Protein AF-A0A093F813-F1 (afdb_monomer_lite)

Structure (mmCIF, N/CA/C/O backbone):
data_AF-A0A093F813-F1
#
_entry.id   AF-A0A093F813-F1
#
loop_
_atom_site.group_PDB
_atom_site.id
_atom_site.type_symbol
_atom_site.label_atom_id
_atom_site.label_alt_id
_atom_site.label_comp_id
_atom_site.label_asym_id
_atom_site.label_entity_id
_atom_site.label_seq_id
_atom_site.pdbx_PDB_ins_code
_atom_site.Cartn_x
_atom_site.Cartn_y
_atom_site.Cartn_z
_atom_site.occupancy
_atom_site.B_iso_or_equiv
_atom_site.auth_seq_id
_atom_site.auth_comp_id
_atom_site.auth_asym_id
_atom_site.auth_atom_id
_atom_site.pdbx_PDB_model_num
ATOM 1 N N . LEU A 1 1 ? -9.962 -6.156 22.055 1.00 49.75 1 LEU A N 1
ATOM 2 C CA . LEU A 1 1 ? -9.633 -4.769 21.641 1.00 49.75 1 LEU A CA 1
ATOM 3 C C . LEU A 1 1 ? -8.324 -4.670 20.841 1.00 49.75 1 LEU A C 1
ATOM 5 O O . LEU A 1 1 ? -8.254 -3.835 19.954 1.00 49.75 1 LEU A O 1
ATOM 9 N N . HIS A 1 2 ? -7.304 -5.499 21.121 1.00 54.16 2 HIS A N 1
ATOM 10 C CA . HIS A 1 2 ? -5.963 -5.340 20.527 1.00 54.16 2 HIS A CA 1
ATOM 11 C C . HIS A 1 2 ? -5.706 -6.112 19.216 1.00 54.16 2 HIS A C 1
ATOM 13 O O . HIS A 1 2 ? -4.889 -5.688 18.407 1.00 54.16 2 HIS A O 1
ATOM 19 N N . THR A 1 3 ? -6.409 -7.218 18.971 1.00 58.09 3 THR A N 1
ATOM 20 C CA . THR A 1 3 ? -6.162 -8.126 17.837 1.00 58.09 3 THR A CA 1
ATOM 21 C C . THR A 1 3 ? -6.358 -7.529 16.430 1.00 58.09 3 THR A C 1
ATOM 23 O O . THR A 1 3 ? -5.492 -7.763 15.590 1.00 58.09 3 THR A O 1
ATOM 26 N N . PRO A 1 4 ? -7.408 -6.735 16.125 1.00 64.00 4 PRO A N 1
ATOM 27 C CA . PRO A 1 4 ? -7.596 -6.216 14.766 1.00 64.00 4 PRO A CA 1
ATOM 28 C C . PRO A 1 4 ? -6.638 -5.067 14.428 1.00 64.00 4 PRO A C 1
ATOM 30 O O . PRO A 1 4 ? -6.159 -4.979 13.304 1.00 64.00 4 PRO A O 1
ATOM 33 N N . MET A 1 5 ? -6.297 -4.220 15.403 1.00 71.81 5 MET A N 1
ATOM 34 C CA . MET A 1 5 ? -5.372 -3.101 15.195 1.00 71.81 5 MET A CA 1
ATOM 35 C C . MET A 1 5 ? -3.937 -3.586 14.949 1.00 71.81 5 MET A C 1
ATOM 37 O O . MET A 1 5 ? -3.260 -3.057 14.072 1.00 71.81 5 MET A O 1
ATOM 41 N N . TYR A 1 6 ? -3.488 -4.627 15.665 1.00 72.94 6 TYR A N 1
ATOM 42 C CA . TYR A 1 6 ? -2.170 -5.231 15.432 1.00 72.94 6 TYR A CA 1
ATOM 43 C C . TYR A 1 6 ? -2.041 -5.844 14.037 1.00 72.94 6 TYR A C 1
ATOM 45 O O . TYR A 1 6 ? -0.975 -5.753 13.438 1.00 72.94 6 TYR A O 1
ATOM 53 N N . PHE A 1 7 ? -3.119 -6.419 13.494 1.00 74.00 7 PHE A N 1
ATOM 54 C CA . PHE A 1 7 ? -3.117 -6.922 12.122 1.00 74.00 7 PHE A CA 1
ATOM 55 C C . PHE A 1 7 ? -2.909 -5.788 11.107 1.00 74.00 7 PHE A C 1
ATOM 57 O O . PHE A 1 7 ? -2.062 -5.909 10.226 1.00 74.00 7 PHE A O 1
ATOM 64 N N . PHE A 1 8 ? -3.613 -4.659 11.247 1.00 77.31 8 PHE A N 1
ATOM 65 C CA . PHE A 1 8 ? -3.406 -3.498 10.371 1.00 77.31 8 PHE A CA 1
ATOM 66 C C . PHE A 1 8 ? -2.007 -2.889 10.515 1.00 77.31 8 PHE A C 1
ATOM 68 O O . PHE A 1 8 ? -1.379 -2.585 9.506 1.00 77.31 8 PHE A O 1
ATOM 75 N N . LEU A 1 9 ? -1.490 -2.785 11.742 1.00 80.44 9 LEU A N 1
ATOM 76 C CA . LEU A 1 9 ? -0.124 -2.321 12.007 1.00 80.44 9 LEU A CA 1
ATOM 77 C C . LEU A 1 9 ? 0.936 -3.231 11.380 1.00 80.44 9 LEU A C 1
ATOM 79 O O . LEU A 1 9 ? 1.920 -2.729 10.851 1.00 80.44 9 LEU A O 1
ATOM 83 N N . LEU A 1 10 ? 0.728 -4.549 11.408 1.00 83.69 10 LEU A N 1
ATOM 84 C CA . LEU A 1 10 ? 1.629 -5.509 10.771 1.00 83.69 10 LEU A CA 1
ATOM 85 C C . LEU A 1 10 ? 1.597 -5.393 9.241 1.00 83.69 10 LEU A C 1
ATOM 87 O O . LEU A 1 10 ? 2.634 -5.478 8.595 1.00 83.69 10 LEU A O 1
ATOM 91 N N . ASN A 1 11 ? 0.423 -5.156 8.651 1.00 81.56 11 ASN A N 1
ATOM 92 C CA . ASN A 1 11 ? 0.328 -4.885 7.214 1.00 81.56 11 ASN A CA 1
ATOM 93 C C . ASN A 1 11 ? 1.006 -3.558 6.847 1.00 81.56 11 ASN A C 1
ATOM 95 O O . ASN A 1 11 ? 1.698 -3.504 5.836 1.00 81.56 11 ASN A O 1
ATOM 99 N N . LEU A 1 12 ? 0.857 -2.519 7.676 1.00 85.62 12 LEU A N 1
ATOM 100 C CA . LEU A 1 12 ? 1.521 -1.230 7.482 1.00 85.62 12 LEU A CA 1
ATOM 101 C C . LEU A 1 12 ? 3.047 -1.371 7.533 1.00 85.62 12 LEU A C 1
ATOM 103 O O . LEU A 1 12 ? 3.732 -0.890 6.639 1.00 85.62 12 LEU A O 1
ATOM 107 N N . SER A 1 13 ? 3.580 -2.069 8.540 1.00 85.62 13 SER A N 1
ATOM 108 C CA . SER A 1 13 ? 5.026 -2.253 8.683 1.00 85.62 13 SER A CA 1
ATOM 109 C C . SER A 1 13 ? 5.623 -3.112 7.571 1.00 85.62 13 SER A C 1
ATOM 111 O O . SER A 1 13 ? 6.728 -2.827 7.123 1.00 85.62 13 SER A O 1
ATOM 113 N N . LEU A 1 14 ? 4.899 -4.125 7.081 1.00 84.69 14 LEU A N 1
ATOM 114 C CA . LEU A 1 14 ? 5.300 -4.886 5.894 1.00 84.69 14 LEU A CA 1
ATOM 115 C C . LEU A 1 14 ? 5.306 -4.018 4.630 1.00 84.69 14 LEU A C 1
ATOM 117 O O . LEU A 1 14 ? 6.214 -4.155 3.808 1.00 84.69 14 LEU A O 1
ATOM 121 N N . LEU A 1 15 ? 4.315 -3.134 4.474 1.00 84.38 15 LEU A N 1
ATOM 122 C CA . LEU A 1 15 ? 4.240 -2.224 3.332 1.00 84.38 15 LEU A CA 1
ATOM 123 C C . LEU A 1 15 ? 5.401 -1.223 3.334 1.00 84.38 15 LEU A C 1
ATOM 125 O O . LEU A 1 15 ? 6.034 -1.025 2.298 1.00 84.38 15 LEU A O 1
ATOM 129 N N . ASP A 1 16 ? 5.713 -0.660 4.501 1.00 83.94 16 ASP A N 1
ATOM 130 C CA . ASP A 1 16 ? 6.822 0.273 4.706 1.00 83.94 16 ASP A CA 1
ATOM 131 C C . ASP A 1 16 ? 8.176 -0.402 4.431 1.00 83.94 16 ASP A C 1
ATOM 133 O O . ASP A 1 16 ? 8.964 0.075 3.612 1.00 83.94 16 ASP A O 1
ATOM 137 N N . LEU A 1 17 ? 8.400 -1.602 4.985 1.00 84.25 17 LEU A N 1
ATOM 138 C CA . LEU A 1 17 ? 9.587 -2.413 4.690 1.00 84.25 17 LEU A CA 1
ATOM 139 C C . LEU A 1 17 ? 9.729 -2.711 3.192 1.00 84.25 17 LEU A C 1
ATOM 141 O O . LEU A 1 17 ? 10.834 -2.627 2.655 1.00 84.25 17 LEU A O 1
ATOM 145 N N . GLY A 1 18 ? 8.630 -3.035 2.504 1.00 80.50 18 GLY A N 1
ATOM 146 C CA . GLY A 1 18 ? 8.618 -3.265 1.058 1.00 80.50 18 GLY A CA 1
ATOM 147 C C . GLY A 1 18 ? 8.910 -2.000 0.245 1.00 80.50 18 GLY A C 1
ATOM 148 O O . GLY A 1 18 ? 9.690 -2.038 -0.709 1.00 80.50 18 GLY A O 1
ATOM 149 N N . SER A 1 19 ? 8.341 -0.861 0.637 1.00 78.31 19 SER A N 1
ATOM 150 C CA . SER A 1 19 ? 8.573 0.442 0.002 1.00 78.31 19 SER A CA 1
ATOM 151 C C . SER A 1 19 ? 10.033 0.887 0.134 1.00 78.31 19 SER A C 1
ATOM 153 O O . SER A 1 19 ? 10.691 1.252 -0.847 1.00 78.31 19 SER A O 1
ATOM 155 N N . ILE A 1 20 ? 10.591 0.743 1.335 1.00 79.38 20 ILE A N 1
ATOM 156 C CA . ILE A 1 20 ? 11.984 1.057 1.646 1.00 79.38 20 ILE A CA 1
ATOM 157 C C . ILE A 1 20 ? 12.928 0.092 0.913 1.00 79.38 20 ILE A C 1
ATOM 159 O O . ILE A 1 20 ? 13.884 0.526 0.270 1.00 79.38 20 ILE A O 1
ATOM 163 N N . SER A 1 21 ? 12.642 -1.212 0.938 1.00 77.81 21 SER A N 1
ATOM 164 C CA . SER A 1 21 ? 13.457 -2.241 0.279 1.00 77.81 21 SER A CA 1
ATOM 165 C C . SER A 1 21 ? 13.439 -2.141 -1.248 1.00 77.81 21 SER A C 1
ATOM 167 O O . SER A 1 21 ? 14.408 -2.524 -1.890 1.00 77.81 21 SER A O 1
ATOM 169 N N . THR A 1 22 ? 12.387 -1.601 -1.860 1.00 70.00 22 THR A N 1
ATOM 170 C CA . THR A 1 22 ? 12.343 -1.404 -3.319 1.00 70.00 22 THR A CA 1
ATOM 171 C C . THR A 1 22 ? 12.989 -0.086 -3.749 1.00 70.00 22 THR A C 1
ATOM 173 O O . THR A 1 22 ? 13.623 -0.021 -4.806 1.00 70.00 22 THR A O 1
ATOM 176 N N . THR A 1 23 ? 12.887 0.954 -2.919 1.00 70.00 23 THR A N 1
ATOM 177 C CA . THR A 1 23 ? 13.387 2.301 -3.231 1.00 70.00 23 THR A CA 1
ATOM 178 C C . THR A 1 23 ? 14.873 2.468 -2.900 1.00 70.00 23 THR A C 1
ATOM 180 O O . THR A 1 23 ? 15.624 3.019 -3.711 1.00 70.00 23 THR A O 1
ATOM 183 N N . LEU A 1 24 ? 15.331 1.961 -1.747 1.00 65.50 24 LEU A N 1
ATOM 184 C CA . LEU A 1 24 ? 16.709 2.148 -1.276 1.00 65.50 24 LEU A CA 1
ATOM 185 C C . LEU A 1 24 ? 17.764 1.479 -2.168 1.00 65.50 24 LEU A C 1
ATOM 187 O O . LEU A 1 24 ? 18.703 2.172 -2.555 1.00 65.50 24 LEU A O 1
ATOM 191 N N . PRO A 1 25 ? 17.659 0.195 -2.566 1.00 64.44 25 PRO A N 1
ATOM 192 C CA . PRO A 1 25 ? 18.709 -0.453 -3.351 1.00 64.44 25 PRO A CA 1
ATOM 193 C C . PRO A 1 25 ? 18.847 0.164 -4.737 1.00 64.44 25 PRO A C 1
ATOM 195 O O . PRO A 1 25 ? 19.950 0.252 -5.265 1.00 64.44 25 PRO A O 1
ATOM 198 N N . LYS A 1 26 ? 17.739 0.649 -5.313 1.00 66.19 26 LYS A N 1
ATOM 199 C CA . LYS A 1 26 ? 17.738 1.390 -6.577 1.00 66.19 26 LYS A CA 1
ATOM 200 C C . LYS A 1 26 ? 18.422 2.748 -6.449 1.00 66.19 26 LYS A C 1
ATOM 202 O O . LYS A 1 26 ? 19.242 3.076 -7.300 1.00 66.19 26 LYS A O 1
ATOM 207 N N . ALA A 1 27 ? 18.131 3.514 -5.397 1.00 64.94 27 ALA A N 1
ATOM 208 C CA . ALA A 1 27 ? 18.802 4.789 -5.138 1.00 64.94 27 ALA A CA 1
ATOM 209 C C . ALA A 1 27 ? 20.303 4.598 -4.852 1.00 64.94 27 ALA A C 1
ATOM 211 O O . ALA A 1 27 ? 21.136 5.322 -5.397 1.00 64.94 27 ALA A O 1
ATOM 212 N N . MET A 1 28 ? 20.652 3.577 -4.063 1.00 60.75 28 MET A N 1
ATOM 213 C CA . MET A 1 28 ? 22.034 3.224 -3.737 1.00 60.75 28 MET A CA 1
ATOM 214 C C . MET A 1 28 ? 22.807 2.731 -4.963 1.00 60.75 28 MET A C 1
ATOM 216 O O . MET A 1 28 ? 23.910 3.209 -5.201 1.00 60.75 28 MET A O 1
ATOM 220 N N . ALA A 1 29 ? 22.234 1.846 -5.785 1.00 64.44 29 ALA A N 1
ATOM 221 C CA . ALA A 1 29 ? 22.867 1.385 -7.023 1.00 64.44 29 ALA A CA 1
ATOM 222 C C . ALA A 1 29 ? 23.075 2.534 -8.025 1.00 64.44 29 ALA A C 1
ATOM 224 O O . ALA A 1 29 ? 24.131 2.627 -8.647 1.00 64.44 29 ALA A O 1
ATOM 225 N N . ASN A 1 30 ? 22.103 3.447 -8.132 1.00 62.97 30 ASN A N 1
ATOM 226 C CA . ASN A 1 30 ? 22.191 4.626 -8.997 1.00 62.97 30 ASN A CA 1
ATOM 227 C C . ASN A 1 30 ? 23.266 5.624 -8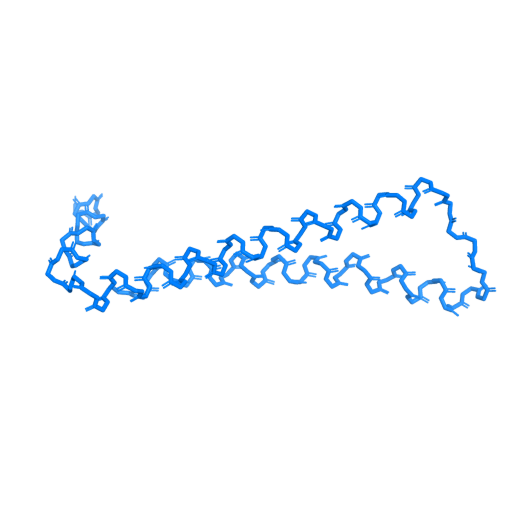.520 1.00 62.97 30 ASN A C 1
ATOM 229 O O . ASN A 1 30 ? 23.903 6.276 -9.341 1.00 62.97 30 ASN A O 1
ATOM 233 N N . SER A 1 31 ? 23.496 5.720 -7.205 1.00 58.38 31 SER A N 1
ATOM 234 C CA . SER A 1 31 ? 24.572 6.535 -6.625 1.00 58.38 31 SER A CA 1
ATOM 235 C C . SER A 1 31 ? 25.948 5.871 -6.718 1.00 58.38 31 SER A C 1
ATOM 237 O O . SER A 1 31 ? 26.945 6.576 -6.826 1.00 58.38 31 SER A O 1
ATOM 239 N N . LEU A 1 32 ? 26.020 4.538 -6.638 1.00 60.91 32 LEU A N 1
ATOM 240 C CA . LEU A 1 32 ? 27.283 3.795 -6.589 1.00 60.91 32 LEU A CA 1
ATOM 241 C C . LEU A 1 32 ? 27.928 3.635 -7.972 1.00 60.91 32 LEU A C 1
ATOM 243 O O . LEU A 1 32 ? 29.149 3.612 -8.076 1.00 60.91 32 LEU A O 1
ATOM 247 N N . TRP A 1 33 ? 27.119 3.536 -9.031 1.00 61.94 33 TRP A N 1
ATOM 248 C CA . TRP A 1 33 ? 27.610 3.363 -10.404 1.00 61.94 33 TRP A CA 1
ATOM 249 C C . TRP A 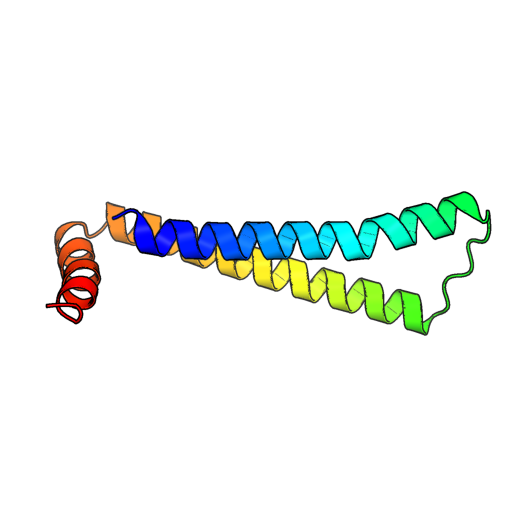1 33 ? 27.884 4.694 -11.135 1.00 61.94 33 TRP A C 1
ATOM 251 O O . TRP A 1 33 ? 28.203 4.668 -12.321 1.00 61.94 33 TRP A O 1
ATOM 261 N N . ASP A 1 34 ? 27.690 5.849 -10.471 1.00 58.41 34 ASP A N 1
ATOM 262 C CA . ASP A 1 34 ? 27.760 7.224 -11.028 1.00 58.41 34 ASP A CA 1
ATOM 263 C C . ASP A 1 34 ? 27.053 7.386 -12.391 1.00 58.41 34 ASP A C 1
ATOM 265 O O . ASP A 1 34 ? 27.349 8.243 -13.221 1.00 58.41 34 ASP A O 1
ATOM 269 N N . THR A 1 35 ? 26.084 6.511 -12.648 1.00 56.12 35 THR A N 1
ATOM 270 C CA . THR A 1 35 ? 25.393 6.394 -13.923 1.00 56.12 35 THR A CA 1
ATOM 271 C C . THR A 1 35 ? 23.949 6.761 -13.664 1.00 56.12 35 THR A C 1
ATOM 273 O O . THR A 1 35 ? 23.151 5.938 -13.235 1.00 56.12 35 THR A O 1
ATOM 276 N N . ARG A 1 36 ? 23.597 8.018 -13.949 1.00 56.84 36 ARG A N 1
ATOM 277 C CA . ARG A 1 36 ? 22.231 8.568 -13.824 1.00 56.84 36 ARG A CA 1
ATOM 278 C C . ARG A 1 36 ? 21.209 7.944 -14.793 1.00 56.84 36 ARG A C 1
ATOM 280 O O . ARG A 1 36 ? 20.093 8.446 -14.911 1.00 56.84 36 ARG A O 1
ATOM 287 N N . ALA A 1 37 ? 21.579 6.898 -15.530 1.00 57.50 37 ALA A N 1
ATOM 288 C CA . ALA A 1 37 ? 20.759 6.302 -16.575 1.00 57.50 37 ALA A CA 1
ATOM 289 C C . ALA A 1 37 ? 19.891 5.169 -16.011 1.00 57.50 37 ALA A C 1
ATOM 291 O O . ALA A 1 37 ? 20.136 3.985 -16.235 1.00 57.50 37 ALA A O 1
ATOM 292 N N . ILE A 1 38 ? 18.826 5.536 -15.300 1.00 62.34 38 ILE A N 1
ATOM 293 C CA . ILE A 1 38 ? 17.678 4.641 -15.155 1.00 62.34 38 ILE A CA 1
ATOM 294 C C . ILE A 1 38 ? 16.991 4.532 -16.525 1.00 62.34 38 ILE A C 1
ATOM 296 O O . ILE A 1 38 ? 16.692 5.539 -17.166 1.00 62.34 38 ILE A O 1
ATOM 300 N N . SER A 1 39 ? 16.705 3.306 -16.972 1.00 67.94 39 SER A N 1
ATOM 301 C CA . SER A 1 39 ? 15.836 3.085 -18.134 1.00 67.94 39 SER A CA 1
ATOM 302 C C . SER A 1 39 ? 14.468 3.730 -17.893 1.00 67.94 39 SER A C 1
ATOM 304 O O . SER A 1 39 ? 13.912 3.598 -16.801 1.00 67.94 39 SER A O 1
ATOM 306 N N . TYR A 1 40 ? 13.896 4.384 -18.908 1.00 64.94 40 TYR A N 1
ATOM 307 C CA . TYR A 1 40 ? 12.587 5.044 -18.823 1.00 64.94 40 TYR A CA 1
ATOM 308 C C . TYR A 1 40 ? 11.499 4.119 -18.245 1.00 64.94 40 TYR A C 1
ATOM 310 O O . TYR A 1 40 ? 10.753 4.521 -17.355 1.00 64.94 40 TYR A O 1
ATOM 318 N N . ALA A 1 41 ? 11.486 2.844 -18.652 1.00 70.69 41 ALA A N 1
ATOM 319 C CA . ALA A 1 41 ? 10.572 1.834 -18.112 1.00 70.69 41 ALA A CA 1
ATOM 320 C C . ALA A 1 41 ? 10.808 1.554 -16.614 1.00 70.69 41 ALA A C 1
ATOM 322 O O . ALA A 1 41 ? 9.865 1.362 -15.851 1.00 70.69 41 ALA A O 1
ATOM 323 N N . GLY A 1 42 ? 12.069 1.576 -16.174 1.00 73.19 42 GLY A N 1
ATOM 324 C CA . GLY A 1 42 ? 12.448 1.407 -14.773 1.00 73.19 42 GLY A CA 1
ATOM 325 C C . GLY A 1 42 ? 12.090 2.606 -13.889 1.00 73.19 42 GLY A C 1
ATOM 326 O O . GLY A 1 42 ? 11.792 2.394 -12.715 1.00 73.19 42 GLY A O 1
ATOM 327 N N . CYS A 1 43 ? 12.101 3.827 -14.440 1.00 74.75 43 CYS A N 1
ATOM 328 C CA . CYS A 1 43 ? 11.605 5.040 -13.779 1.00 74.75 43 CYS A CA 1
ATOM 329 C C . CYS A 1 43 ? 10.078 5.004 -13.664 1.00 74.75 43 CYS A C 1
ATOM 331 O O . CYS A 1 43 ? 9.533 5.167 -12.575 1.00 74.75 43 CYS A O 1
ATOM 333 N N . ALA A 1 44 ? 9.392 4.710 -14.773 1.00 77.31 44 ALA A N 1
ATOM 334 C CA . ALA A 1 44 ? 7.936 4.630 -14.817 1.00 77.31 44 ALA A CA 1
ATOM 335 C C . ALA A 1 44 ? 7.391 3.586 -13.831 1.00 77.31 44 ALA A C 1
ATOM 337 O O . ALA A 1 44 ? 6.476 3.886 -13.067 1.00 77.31 44 ALA A O 1
ATOM 338 N N . ALA A 1 45 ? 8.000 2.396 -13.781 1.00 79.75 45 ALA A N 1
ATOM 339 C CA . ALA A 1 45 ? 7.637 1.369 -12.809 1.00 79.75 45 ALA A CA 1
ATOM 340 C C . ALA A 1 45 ? 7.857 1.844 -11.363 1.00 79.75 45 ALA A C 1
ATOM 342 O O . ALA A 1 45 ? 6.993 1.640 -10.519 1.00 79.75 45 ALA A O 1
ATOM 343 N N . GLN A 1 46 ? 8.976 2.515 -11.072 1.00 77.81 46 GLN A N 1
ATOM 344 C CA . GLN A 1 46 ? 9.275 3.009 -9.726 1.00 77.81 46 GLN A CA 1
ATOM 345 C C . GLN A 1 46 ? 8.266 4.065 -9.262 1.00 77.81 46 GLN A C 1
ATOM 347 O O . GLN A 1 46 ? 7.747 3.964 -8.155 1.00 77.81 46 GLN A O 1
ATOM 352 N N . VAL A 1 47 ? 7.945 5.044 -10.111 1.00 81.06 47 VAL A N 1
ATOM 353 C CA . VAL A 1 47 ? 6.927 6.060 -9.805 1.00 81.06 47 VAL A CA 1
ATOM 354 C C . VAL A 1 47 ? 5.561 5.402 -9.599 1.00 81.06 47 VAL A C 1
ATOM 356 O O . VAL A 1 47 ? 4.877 5.712 -8.628 1.00 81.06 47 VAL A O 1
ATOM 359 N N . PHE A 1 48 ? 5.187 4.449 -10.455 1.00 81.75 48 PHE A N 1
ATOM 360 C CA . PHE A 1 48 ? 3.929 3.714 -10.324 1.00 81.75 48 PHE A CA 1
ATOM 361 C C . PHE A 1 48 ? 3.828 2.957 -8.991 1.00 81.75 48 PHE A C 1
ATOM 363 O O . PHE A 1 48 ? 2.841 3.113 -8.272 1.00 81.75 48 PHE A O 1
ATOM 370 N N . PHE A 1 49 ? 4.859 2.185 -8.628 1.00 80.94 49 PHE A N 1
ATOM 371 C CA . PHE A 1 49 ? 4.887 1.454 -7.360 1.00 80.94 49 PHE A CA 1
ATOM 372 C C . PHE A 1 49 ? 4.878 2.392 -6.150 1.00 80.94 49 PHE A C 1
ATOM 374 O O . PHE A 1 49 ? 4.166 2.108 -5.193 1.00 80.94 49 PHE A O 1
ATOM 381 N N . LEU A 1 50 ? 5.588 3.525 -6.198 1.00 81.50 50 LEU A N 1
ATOM 382 C CA . LEU A 1 50 ? 5.562 4.522 -5.123 1.00 81.50 50 LEU A CA 1
ATOM 383 C C . LEU A 1 50 ? 4.157 5.092 -4.905 1.00 81.50 50 LEU A C 1
ATOM 385 O O . LEU A 1 50 ? 3.666 5.089 -3.780 1.00 81.50 50 LEU A O 1
ATOM 389 N N . PHE A 1 51 ? 3.484 5.536 -5.970 1.00 84.12 51 PHE A N 1
ATOM 390 C CA . PHE A 1 51 ? 2.113 6.043 -5.862 1.00 84.12 51 PHE A CA 1
ATOM 391 C C . PHE A 1 51 ? 1.147 4.982 -5.325 1.00 84.12 51 PHE A C 1
ATOM 393 O O . PHE A 1 51 ? 0.306 5.287 -4.478 1.00 84.12 51 PHE A O 1
ATOM 400 N N . PHE A 1 52 ? 1.280 3.738 -5.788 1.00 85.75 52 PHE A N 1
ATOM 401 C CA . PHE A 1 52 ? 0.455 2.628 -5.323 1.00 85.75 52 PHE A CA 1
ATOM 402 C C . PHE A 1 52 ? 0.676 2.323 -3.834 1.00 85.75 52 PHE A C 1
ATOM 404 O O . PHE A 1 52 ? -0.291 2.214 -3.081 1.00 85.75 52 PHE A O 1
ATOM 411 N N . LEU A 1 53 ? 1.935 2.238 -3.394 1.00 84.75 53 LEU A N 1
ATOM 412 C CA . LEU A 1 53 ? 2.292 1.961 -2.000 1.00 84.75 53 LEU A CA 1
ATOM 413 C C . LEU A 1 53 ? 1.837 3.088 -1.066 1.00 84.75 53 LEU A C 1
ATOM 415 O O . LEU A 1 53 ? 1.201 2.802 -0.056 1.00 84.75 53 LEU A O 1
ATOM 419 N N . ILE A 1 54 ? 2.048 4.354 -1.444 1.00 84.81 54 ILE A N 1
ATOM 420 C CA . ILE A 1 54 ? 1.577 5.519 -0.674 1.00 84.81 54 ILE A CA 1
ATOM 421 C C . ILE A 1 54 ? 0.050 5.511 -0.552 1.00 84.81 54 ILE A C 1
ATOM 423 O O . ILE A 1 54 ? -0.494 5.758 0.524 1.00 84.81 54 ILE A O 1
ATOM 427 N N . SER A 1 55 ? -0.665 5.214 -1.641 1.00 88.12 55 SER A N 1
ATOM 428 C CA . SER A 1 55 ? -2.128 5.129 -1.619 1.00 88.12 55 SER A CA 1
ATOM 429 C C . SER A 1 55 ? -2.623 4.012 -0.692 1.00 88.12 55 SER A C 1
ATOM 431 O O . SER A 1 55 ? -3.587 4.208 0.057 1.00 88.12 55 SER A O 1
ATOM 433 N N . ALA A 1 56 ? -1.949 2.862 -0.698 1.00 86.81 56 ALA A N 1
ATOM 434 C CA . ALA A 1 56 ? -2.261 1.742 0.180 1.00 86.81 56 ALA A CA 1
ATOM 435 C C . ALA A 1 56 ? -1.947 2.053 1.657 1.00 86.81 56 ALA A C 1
ATOM 437 O O . ALA A 1 56 ? -2.800 1.807 2.511 1.00 86.81 56 ALA A O 1
ATOM 438 N N . GLU A 1 57 ? -0.801 2.667 1.967 1.00 86.62 57 GLU A N 1
ATOM 439 C CA . GLU A 1 57 ? -0.480 3.167 3.314 1.00 86.62 57 GLU A CA 1
ATOM 440 C C . GLU A 1 57 ? -1.531 4.161 3.812 1.00 86.62 57 GLU A C 1
ATOM 442 O O . GLU A 1 57 ? -2.065 4.009 4.911 1.00 86.62 57 GLU A O 1
ATOM 447 N N . PHE A 1 58 ? -1.887 5.149 2.986 1.00 85.44 58 PHE A N 1
ATOM 448 C CA . PHE A 1 58 ? -2.883 6.156 3.342 1.00 85.44 58 PHE A CA 1
ATOM 449 C C . PHE A 1 58 ? -4.255 5.531 3.616 1.00 85.44 58 PHE A C 1
ATOM 451 O O . PHE A 1 58 ? -4.944 5.906 4.569 1.00 85.44 58 PHE A O 1
ATOM 458 N N . SER A 1 59 ? -4.640 4.535 2.816 1.00 86.44 59 SER A N 1
ATOM 459 C CA . SER A 1 59 ? -5.876 3.776 3.019 1.00 86.44 59 SER A CA 1
ATOM 460 C C . SER A 1 59 ? -5.850 3.005 4.344 1.00 86.44 59 SER A C 1
ATOM 462 O O . SER A 1 59 ? -6.814 3.074 5.107 1.00 86.44 59 SER A O 1
ATOM 464 N N . LEU A 1 60 ? -4.741 2.328 4.668 1.00 84.94 60 LEU A N 1
ATOM 465 C CA . LEU A 1 60 ? -4.573 1.605 5.936 1.00 84.94 60 LEU A CA 1
ATOM 466 C C . LEU A 1 60 ? -4.611 2.552 7.144 1.00 84.94 60 LEU A C 1
ATOM 468 O O . LEU A 1 60 ? -5.328 2.283 8.109 1.00 84.94 60 LEU A O 1
ATOM 472 N N . LEU A 1 61 ? -3.906 3.684 7.078 1.00 86.12 61 LEU A N 1
ATOM 473 C CA . LEU A 1 61 ? -3.929 4.723 8.113 1.00 86.12 61 LEU A CA 1
ATOM 474 C C . LEU A 1 61 ? -5.341 5.281 8.321 1.00 86.12 61 LEU A C 1
ATOM 476 O O . LEU A 1 61 ? -5.780 5.430 9.4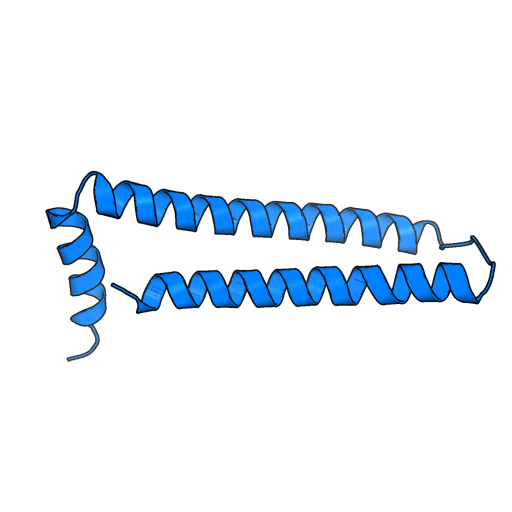62 1.00 86.12 61 LEU A O 1
ATOM 480 N N . THR A 1 62 ? -6.079 5.522 7.234 1.00 86.94 62 THR A N 1
ATOM 481 C CA . THR A 1 62 ? -7.467 6.004 7.287 1.00 86.94 62 THR A CA 1
ATOM 482 C C . THR A 1 62 ? -8.381 4.990 7.972 1.00 86.94 62 THR A C 1
ATOM 484 O O . THR A 1 62 ? -9.166 5.365 8.842 1.00 86.94 62 THR A O 1
ATOM 487 N N . VAL A 1 63 ? -8.255 3.699 7.646 1.00 84.50 63 VAL A N 1
ATOM 488 C CA . VAL A 1 63 ? -9.031 2.628 8.293 1.00 84.50 63 VAL A CA 1
ATOM 489 C C . VAL A 1 63 ? -8.701 2.527 9.782 1.00 84.50 63 VAL A C 1
ATOM 491 O O . VAL A 1 63 ? -9.614 2.407 10.597 1.00 84.50 63 VAL A O 1
ATOM 494 N N . MET A 1 64 ? -7.426 2.628 10.167 1.00 83.00 64 MET A N 1
ATOM 495 C CA . MET A 1 64 ? -7.030 2.615 11.581 1.00 83.00 64 MET A CA 1
ATOM 496 C C . MET A 1 64 ? -7.546 3.842 12.345 1.00 83.00 64 MET A C 1
ATOM 498 O O . MET A 1 64 ? -8.035 3.705 13.467 1.00 83.00 64 MET A O 1
ATOM 502 N N . ALA A 1 65 ? -7.485 5.034 11.745 1.00 83.81 65 ALA A N 1
ATOM 503 C CA . ALA A 1 65 ? -8.039 6.254 12.331 1.00 83.81 65 ALA A CA 1
ATOM 504 C C . ALA A 1 65 ? -9.565 6.163 12.477 1.00 83.81 65 ALA A C 1
ATOM 506 O O . ALA A 1 65 ? -10.116 6.556 13.506 1.00 83.81 65 ALA A O 1
ATOM 507 N N . TYR A 1 66 ? -10.242 5.580 11.485 1.00 82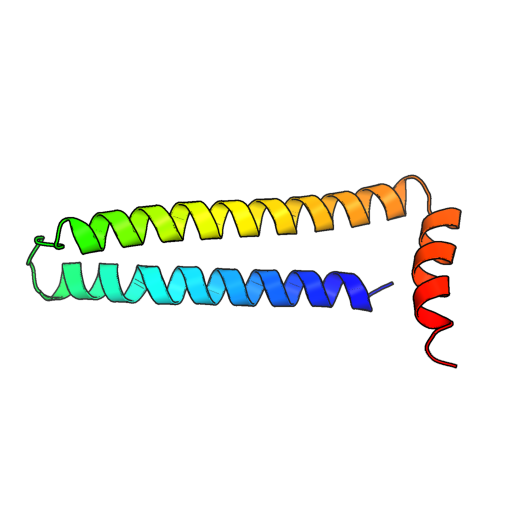.69 66 TYR A N 1
ATOM 508 C CA . TYR A 1 66 ? -11.678 5.338 11.530 1.00 82.69 66 TYR A CA 1
ATOM 509 C C . TYR A 1 66 ? -12.056 4.317 12.611 1.00 82.69 66 TYR A C 1
ATOM 511 O O . TYR A 1 66 ? -12.985 4.560 13.378 1.00 82.69 66 TYR A O 1
ATOM 519 N N . ASP A 1 67 ? -11.307 3.218 12.747 1.00 78.50 67 ASP A N 1
ATOM 520 C CA . ASP A 1 67 ? -11.485 2.240 13.829 1.00 78.50 67 ASP A CA 1
ATOM 521 C C . ASP A 1 67 ? -11.382 2.905 15.212 1.00 78.50 67 ASP A C 1
ATOM 523 O O . ASP A 1 67 ?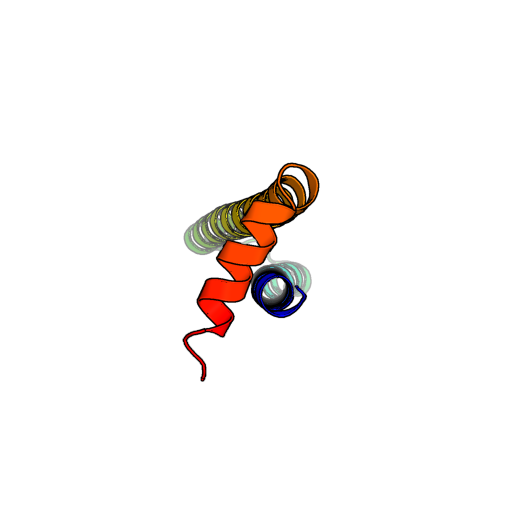 -12.260 2.720 16.057 1.00 78.50 67 ASP A O 1
ATOM 527 N N . ARG A 1 68 ? -10.361 3.750 15.423 1.00 79.00 68 ARG A N 1
ATOM 528 C CA . ARG A 1 68 ? -10.208 4.543 16.656 1.00 79.00 68 ARG A CA 1
ATOM 529 C C . ARG A 1 68 ? -11.362 5.526 16.861 1.00 79.00 68 ARG A C 1
ATOM 531 O O . ARG A 1 68 ? -11.862 5.635 17.978 1.00 79.00 68 ARG A O 1
ATOM 538 N N . TYR A 1 69 ? -11.807 6.211 15.809 1.00 81.31 69 TYR A N 1
ATOM 539 C CA . TYR A 1 69 ? -12.932 7.146 15.875 1.00 81.31 69 TYR A CA 1
ATOM 540 C C . TYR A 1 69 ? -14.235 6.442 16.279 1.00 81.31 69 TYR A C 1
ATOM 542 O O . TYR A 1 69 ? -14.915 6.883 17.205 1.00 81.31 69 TYR A O 1
ATOM 550 N N . VAL A 1 70 ? -14.561 5.306 15.654 1.00 76.56 70 VAL A N 1
ATOM 551 C CA . VAL A 1 70 ? -15.764 4.522 15.982 1.00 76.56 70 VAL A CA 1
ATOM 552 C C . VAL A 1 70 ? -15.686 3.956 17.402 1.00 76.56 70 VAL A C 1
ATOM 554 O O . VAL A 1 70 ? -16.690 3.985 18.119 1.00 76.56 70 VAL A O 1
ATOM 557 N N . ALA A 1 71 ? -14.506 3.508 17.842 1.00 77.00 71 ALA A N 1
ATOM 558 C CA . ALA A 1 71 ? -14.295 3.043 19.211 1.00 77.00 71 ALA A CA 1
ATOM 559 C C . ALA A 1 71 ? -14.582 4.137 20.260 1.00 77.00 71 ALA A C 1
ATOM 561 O O . ALA A 1 71 ? -15.146 3.832 21.312 1.00 77.00 71 ALA A O 1
ATOM 562 N N . ILE A 1 72 ? -14.248 5.402 19.967 1.00 79.44 72 ILE A N 1
ATOM 563 C CA . ILE A 1 72 ? -14.496 6.551 20.855 1.00 79.44 72 ILE A CA 1
ATOM 564 C C . ILE A 1 72 ? -15.958 7.009 20.782 1.00 79.44 72 ILE A C 1
ATOM 566 O O . ILE A 1 72 ? -16.600 7.210 21.812 1.00 79.44 72 ILE A O 1
ATOM 570 N N . CYS A 1 73 ? -16.510 7.175 19.578 1.00 79.19 73 CYS A N 1
ATOM 571 C CA . CYS A 1 73 ? -17.845 7.746 19.394 1.00 79.19 73 CYS A CA 1
ATOM 572 C C . CYS A 1 73 ? -18.984 6.768 19.718 1.00 79.19 73 CYS A C 1
ATOM 574 O O . CYS A 1 73 ? -20.100 7.210 20.004 1.00 79.19 73 CYS A O 1
ATOM 576 N N . LYS A 1 74 ? -18.749 5.449 19.649 1.00 68.62 74 LYS A N 1
ATOM 577 C CA . LYS A 1 74 ? -19.774 4.410 19.862 1.00 68.62 74 LYS A CA 1
ATOM 578 C C . LYS A 1 74 ? -19.219 3.188 20.622 1.00 68.62 74 LYS A C 1
ATOM 580 O O . LYS A 1 74 ? -19.255 2.072 20.096 1.00 68.62 74 LYS A O 1
ATOM 585 N N . PRO A 1 75 ? -18.794 3.340 21.891 1.00 66.50 75 PRO A N 1
ATOM 586 C CA . PRO A 1 75 ? -18.142 2.266 22.648 1.00 66.50 75 PRO A CA 1
ATOM 587 C C . PRO A 1 75 ? -19.022 1.014 22.829 1.00 66.50 75 PRO A C 1
ATOM 589 O O . PRO A 1 75 ? -18.521 -0.106 22.729 1.00 66.50 75 PRO A O 1
ATOM 592 N N . LEU A 1 76 ? -20.343 1.175 23.014 1.00 63.09 76 LEU A N 1
ATOM 593 C CA . LEU A 1 76 ? -21.282 0.052 23.194 1.00 63.09 76 LEU A CA 1
ATOM 594 C C . LEU A 1 76 ? -21.462 -0.808 21.927 1.00 63.09 76 LEU A C 1
ATOM 596 O O . LEU A 1 76 ? -21.612 -2.024 22.026 1.00 63.09 76 LEU A O 1
ATOM 600 N N . HIS A 1 77 ? -21.444 -0.181 20.745 1.00 64.19 77 HIS A N 1
ATOM 601 C CA . HIS A 1 77 ? -21.632 -0.850 19.449 1.00 64.19 77 HIS A CA 1
ATOM 602 C C . HIS A 1 77 ? -20.315 -1.428 18.915 1.00 64.19 77 HIS A C 1
ATOM 604 O O . HIS A 1 77 ? -20.291 -2.483 18.285 1.00 64.19 77 HIS A O 1
ATOM 610 N N . TYR A 1 78 ? -19.197 -0.766 19.222 1.00 60.84 78 TYR A N 1
ATOM 611 C CA . TYR A 1 78 ? -17.865 -1.267 18.909 1.00 60.84 78 TYR A CA 1
ATOM 612 C C . TYR A 1 78 ? -17.564 -2.565 19.675 1.00 60.84 78 TYR A C 1
ATOM 614 O O . TYR A 1 78 ? -17.064 -3.525 19.092 1.00 60.84 78 TYR A O 1
ATOM 622 N N . GLY A 1 79 ? -17.951 -2.644 20.957 1.00 59.56 79 GLY A N 1
ATOM 623 C CA . GLY A 1 79 ? -17.812 -3.855 21.772 1.00 59.56 79 GLY A CA 1
ATOM 624 C C . GLY A 1 79 ? -18.606 -5.058 21.247 1.00 59.56 79 GLY A C 1
ATOM 625 O O . GLY A 1 79 ? -18.098 -6.176 21.272 1.00 59.56 79 GLY A O 1
ATOM 626 N N . THR A 1 80 ? -19.812 -4.843 20.710 1.00 59.75 80 THR A N 1
ATOM 627 C CA . THR A 1 80 ? -20.650 -5.910 20.131 1.00 59.75 80 THR A CA 1
ATOM 628 C C . THR A 1 80 ? -20.167 -6.354 18.750 1.00 59.75 80 THR A C 1
ATOM 630 O O . THR A 1 80 ? -20.168 -7.551 18.481 1.00 59.75 80 THR A O 1
ATOM 633 N N . LEU A 1 81 ? -19.666 -5.448 17.900 1.00 59.50 81 LEU A N 1
ATOM 634 C CA . LEU A 1 81 ? -19.081 -5.815 16.600 1.00 59.50 81 LEU A CA 1
ATOM 635 C C . LEU A 1 81 ? -17.768 -6.608 16.758 1.00 59.50 81 LEU A C 1
ATOM 637 O O . LEU A 1 81 ? -17.522 -7.578 16.038 1.00 59.50 81 LEU A O 1
ATOM 641 N N . LEU A 1 82 ? -16.929 -6.221 17.729 1.00 56.91 82 LEU A N 1
ATOM 642 C CA . LEU A 1 82 ? -15.696 -6.943 18.060 1.00 56.91 82 LEU A CA 1
ATOM 643 C C . LEU A 1 82 ? -15.983 -8.262 18.794 1.00 56.91 82 LEU A C 1
ATOM 645 O O . LEU A 1 82 ? -15.333 -9.267 18.513 1.00 56.91 82 LEU A O 1
ATOM 649 N N . GLY A 1 83 ? -16.965 -8.269 19.701 1.00 51.62 83 GLY A N 1
ATOM 650 C CA . GLY A 1 83 ? -17.436 -9.462 20.409 1.00 51.62 83 GLY A CA 1
ATOM 651 C C . GLY A 1 83 ? -18.114 -10.477 19.484 1.00 51.62 83 GLY A C 1
ATOM 652 O O . GLY A 1 83 ? -17.920 -11.677 19.648 1.00 51.62 83 GLY A O 1
ATOM 653 N N . SER A 1 84 ? -18.811 -10.023 18.439 1.00 53.78 84 SER A N 1
ATOM 654 C CA . SER A 1 84 ? -19.419 -10.904 17.434 1.00 53.78 84 SER A CA 1
ATOM 655 C C . SER A 1 84 ? -18.380 -11.659 16.601 1.00 53.78 84 SER A C 1
ATOM 657 O O . SER A 1 84 ? -18.655 -12.781 16.192 1.00 53.78 84 SER A O 1
ATOM 659 N N . ARG A 1 85 ? -17.179 -11.097 16.377 1.00 54.44 85 ARG A N 1
ATOM 660 C CA . ARG A 1 85 ? -16.059 -11.839 15.763 1.00 54.44 85 ARG A CA 1
ATOM 661 C C . ARG A 1 85 ? -15.321 -12.756 16.742 1.00 54.44 85 ARG A C 1
ATOM 663 O O . ARG A 1 85 ? -14.657 -13.680 16.292 1.00 54.44 85 ARG A O 1
ATOM 670 N N . ALA A 1 86 ? -15.463 -12.543 18.051 1.00 50.03 86 ALA A N 1
ATOM 671 C CA . ALA A 1 86 ? -14.979 -13.476 19.070 1.00 50.03 86 ALA A CA 1
ATOM 672 C C . ALA A 1 86 ? -15.944 -14.663 19.288 1.00 50.03 86 ALA A C 1
ATOM 674 O O . ALA A 1 86 ? -15.498 -15.743 19.651 1.00 50.03 86 ALA A O 1
ATOM 675 N N . CYS A 1 87 ? -17.239 -14.502 18.993 1.00 48.56 87 CYS A N 1
ATOM 676 C CA . CYS A 1 87 ? -18.246 -15.570 19.095 1.00 48.56 87 CYS A CA 1
ATOM 677 C C . CYS A 1 87 ? -18.257 -16.551 17.898 1.00 48.56 87 CYS A C 1
ATOM 679 O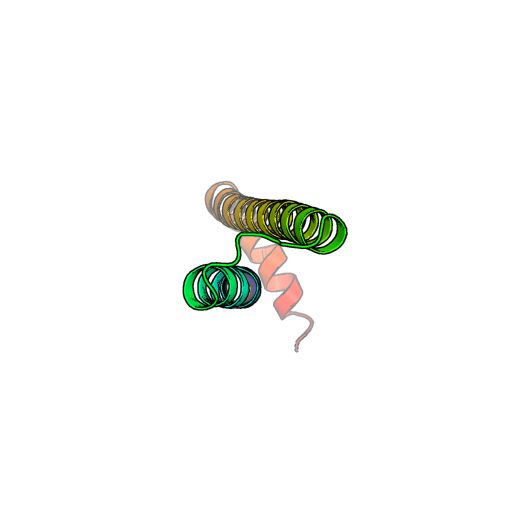 O . CYS A 1 87 ? -19.059 -17.474 17.862 1.00 48.56 87 CYS A O 1
ATOM 681 N N . VAL A 1 88 ? -17.367 -16.374 16.914 1.00 50.56 88 VAL A N 1
ATOM 682 C CA . VAL A 1 88 ? -17.093 -17.385 15.867 1.00 50.56 88 VAL A CA 1
ATOM 683 C C . VAL A 1 88 ? -15.948 -18.322 16.296 1.00 50.56 88 VAL A C 1
ATOM 685 O O . VAL A 1 88 ? -15.561 -19.223 15.562 1.00 50.56 88 VAL A O 1
ATOM 688 N N . HIS A 1 89 ? -15.411 -18.129 17.506 1.00 40.75 89 HIS A N 1
ATOM 689 C CA . HIS A 1 89 ? -14.364 -18.962 18.088 1.00 40.75 89 HIS A CA 1
ATOM 690 C C . HIS A 1 89 ? -14.754 -19.460 19.491 1.00 40.75 89 HIS A C 1
ATOM 692 O O . HIS A 1 89 ? -13.963 -19.373 20.432 1.00 40.75 89 HIS A O 1
ATOM 698 N N . MET A 1 90 ? -15.983 -19.965 19.626 1.00 40.66 90 MET A N 1
ATOM 699 C CA . MET A 1 90 ? -16.361 -20.915 20.678 1.00 40.66 90 MET A CA 1
ATOM 700 C C . MET A 1 90 ? -16.717 -22.248 20.039 1.00 40.66 90 MET A C 1
ATOM 702 O O . MET A 1 90 ? -17.482 -22.223 19.051 1.00 40.66 90 MET A O 1
#

InterPro domains:
  IPR000276 G protein-coupled receptor, rhodopsin-like [PF00001] (1-88)
  IPR000276 G protein-coupled receptor, rhodopsin-like [PS00237] (56-72)
  IPR000725 Olfactory receptor [PR00245] (38-49)
  IPR000725 Olfactory receptor [PR00245] (75-87)
  IPR017452 GPCR, rhodopsin-like, 7TM [PS50262] (1-90)
  IPR050516 Olfactory G-protein coupled receptor [PTHR26452] (1-90)

Radius of gyration: 19.6 Å; chains: 1; bounding box: 49×30×42 Å

Secondary structure (DSSP, 8-state):
--HHHHHHHHHHHHHHHHHHHHHHHHHHHHHHS------HHHHHHHHHHHHHHHHHHHHHHHHHHHHHHHHHH-HHHHHHHHHHHHTT--

Organism: Gavia stellata (NCBI:txid37040)

Foldseek 3Di:
DPPVLVVLVVVLVVLVVVLCVVPVVVVVVCVVVVPVDDDPVNVVVNVVSNVVSVVVNVVSVVVSVVLVVCCVVPVPVNCVVVVVVVVVPD

pLDDT: mean 71.45, std 12.31, range [40.66, 88.12]

Sequence (90 aa):
LHTPMYFFLLNLSLLDLGSISTTLPKAMANSLWDTRAISYAGCAAQVFFLFFLISAEFSLLTVMAYDRYVAICKPLHYGTLLGSRACVHM